Protein AF-A0A7S1G8X9-F1 (afdb_monomer_lite)

Radius of gyration: 21.25 Å; chains: 1; bounding box: 49×24×69 Å

Organism: NCBI:txid1486930

Secondary structure (DSSP, 8-state):
--HHHHHHHHHIIIIIHHHHHHHHHHHS---HHHHHHHHHHHHHHHT-EEEETTEEEEHHHHHHHHHHHHHHHHHHHHHHHHHHHHHHTTSTTHHHHHHHHHHHHHHHHHHHHHHHHHHHHHHHHHHHHHHHHHHHHHHHHHHH-

pLDDT: mean 83.17, std 7.53, range [49.03, 93.12]

Structure (mmCIF, N/CA/C/O backbone):
data_AF-A0A7S1G8X9-F1
#
_entry.id   AF-A0A7S1G8X9-F1
#
loop_
_atom_site.group_PDB
_atom_site.id
_atom_site.type_symbol
_atom_site.label_atom_id
_atom_site.label_alt_id
_atom_site.label_comp_id
_atom_site.label_asym_id
_atom_site.label_entity_id
_atom_site.label_seq_id
_atom_site.pdbx_PDB_ins_code
_atom_site.Cartn_x
_atom_site.Cartn_y
_atom_site.Cartn_z
_atom_site.occupancy
_atom_site.B_iso_or_equiv
_atom_site.auth_seq_id
_atom_site.auth_comp_id
_atom_site.auth_asym_id
_atom_site.auth_atom_id
_atom_site.pdbx_PDB_model_num
ATOM 1 N N . ARG A 1 1 ? 16.089 -13.539 -17.011 1.00 49.03 1 ARG A N 1
ATOM 2 C CA . ARG A 1 1 ? 14.971 -12.771 -16.402 1.00 49.03 1 ARG A CA 1
ATOM 3 C C . ARG A 1 1 ? 15.590 -11.892 -15.316 1.00 49.03 1 ARG A C 1
ATOM 5 O O . ARG A 1 1 ? 16.195 -12.448 -14.417 1.00 49.03 1 ARG A O 1
ATOM 12 N N . GLY A 1 2 ? 15.608 -10.565 -15.480 1.00 53.16 2 GLY A N 1
ATOM 13 C CA . GLY A 1 2 ? 16.407 -9.665 -14.628 1.00 53.16 2 GLY A CA 1
ATOM 14 C C . GLY A 1 2 ? 15.878 -9.545 -13.194 1.00 53.16 2 GLY A C 1
ATOM 15 O O . GLY A 1 2 ? 14.666 -9.604 -12.993 1.00 53.16 2 GLY A O 1
ATOM 16 N N . ALA A 1 3 ? 16.782 -9.339 -12.229 1.00 60.88 3 ALA A N 1
ATOM 17 C CA . ALA A 1 3 ? 16.504 -9.247 -10.787 1.00 60.88 3 ALA A CA 1
ATOM 18 C C . ALA A 1 3 ? 15.345 -8.292 -10.434 1.00 60.88 3 ALA A C 1
ATOM 20 O O . ALA A 1 3 ? 14.507 -8.606 -9.592 1.00 60.88 3 ALA A O 1
ATOM 21 N N . MET A 1 4 ? 15.218 -7.183 -11.169 1.00 55.78 4 MET A N 1
ATOM 22 C CA . MET A 1 4 ? 14.131 -6.205 -11.030 1.00 55.78 4 MET A CA 1
ATOM 23 C C . MET A 1 4 ? 12.729 -6.805 -11.261 1.00 55.78 4 MET A C 1
ATOM 25 O O . MET A 1 4 ? 11.756 -6.395 -10.636 1.00 55.78 4 MET A O 1
ATOM 29 N N . GLY A 1 5 ? 12.606 -7.783 -12.168 1.00 62.53 5 GLY A N 1
ATOM 30 C CA . GLY A 1 5 ? 11.336 -8.460 -12.446 1.00 62.53 5 GLY A CA 1
ATOM 31 C C . GLY A 1 5 ? 10.915 -9.411 -11.327 1.00 62.53 5 GLY A C 1
ATOM 32 O O . GLY A 1 5 ? 9.728 -9.517 -11.044 1.00 62.53 5 GLY A O 1
ATOM 33 N N . SER A 1 6 ? 11.885 -10.048 -10.667 1.00 74.25 6 SER A N 1
ATOM 34 C CA . SER A 1 6 ? 11.636 -10.908 -9.505 1.00 74.25 6 SER A CA 1
ATOM 35 C C . SER A 1 6 ? 11.241 -10.089 -8.278 1.00 74.25 6 SER A C 1
ATOM 37 O O . SER A 1 6 ? 10.338 -10.479 -7.547 1.00 74.25 6 SER A O 1
ATOM 39 N N . PHE A 1 7 ? 11.885 -8.936 -8.075 1.00 77.69 7 PHE A N 1
ATOM 40 C CA . P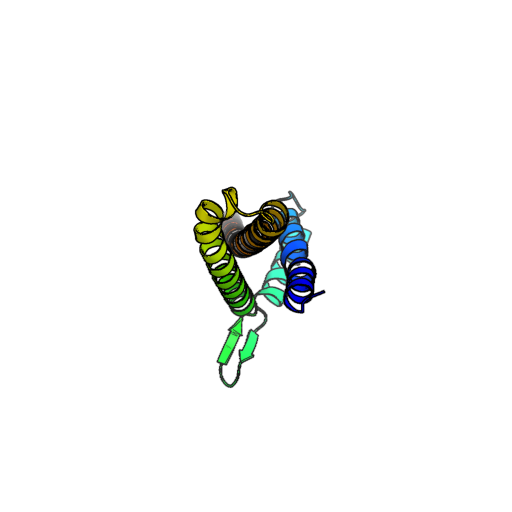HE A 1 7 ? 11.574 -8.045 -6.960 1.00 77.69 7 PHE A CA 1
ATOM 41 C C . PHE A 1 7 ? 10.168 -7.445 -7.070 1.00 77.69 7 PHE A C 1
ATOM 43 O O . PHE A 1 7 ? 9.436 -7.433 -6.089 1.00 77.69 7 PHE A O 1
ATOM 50 N N . LEU A 1 8 ? 9.758 -6.989 -8.259 1.00 77.00 8 LEU A N 1
ATOM 51 C CA . LEU A 1 8 ? 8.413 -6.436 -8.441 1.00 77.00 8 LEU A CA 1
ATOM 52 C C . LEU A 1 8 ? 7.322 -7.497 -8.248 1.00 77.00 8 LEU A C 1
ATOM 54 O O . LEU A 1 8 ? 6.294 -7.197 -7.653 1.00 77.00 8 LEU A O 1
ATOM 58 N N . ALA A 1 9 ? 7.540 -8.722 -8.735 1.00 77.38 9 ALA A N 1
ATOM 59 C CA . ALA A 1 9 ? 6.598 -9.819 -8.519 1.00 77.38 9 ALA A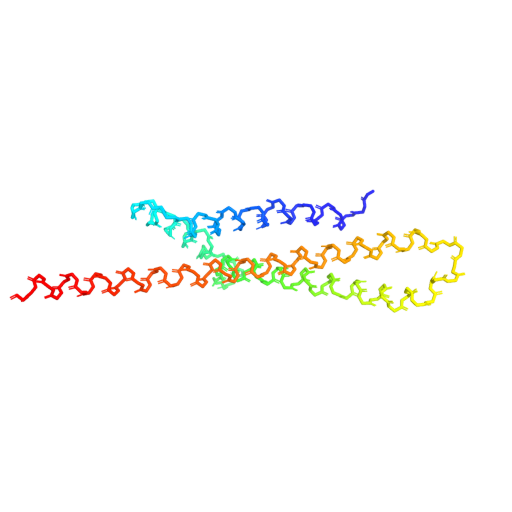 CA 1
ATOM 60 C C . ALA A 1 9 ? 6.420 -10.095 -7.019 1.00 77.38 9 ALA A C 1
ATOM 62 O O . ALA A 1 9 ? 5.294 -10.095 -6.529 1.00 77.38 9 ALA A O 1
ATOM 63 N N . LEU A 1 10 ? 7.532 -10.189 -6.282 1.00 82.81 10 LEU A N 1
ATOM 64 C CA . LEU A 1 10 ? 7.508 -10.321 -4.828 1.00 82.81 10 LEU A CA 1
ATOM 65 C C . LEU A 1 10 ? 6.808 -9.128 -4.161 1.00 82.81 10 LEU A C 1
ATOM 67 O O . LEU A 1 10 ? 6.010 -9.314 -3.254 1.00 82.81 10 LEU A O 1
ATOM 71 N N . TYR A 1 11 ? 7.061 -7.902 -4.622 1.00 81.81 11 TYR A N 1
ATOM 72 C CA . TYR A 1 11 ? 6.412 -6.705 -4.087 1.00 81.81 11 TYR A CA 1
ATOM 73 C C . TYR A 1 11 ? 4.888 -6.744 -4.285 1.00 81.81 11 TYR A C 1
ATOM 75 O O . TYR A 1 11 ? 4.135 -6.436 -3.364 1.00 81.81 11 TYR A O 1
ATOM 83 N N . VAL A 1 12 ? 4.414 -7.171 -5.457 1.00 79.50 12 VAL A N 1
ATOM 84 C CA . VAL A 1 12 ? 2.978 -7.336 -5.727 1.00 79.50 12 VAL A CA 1
ATOM 85 C C . VAL A 1 12 ? 2.373 -8.408 -4.824 1.00 79.50 12 VAL A C 1
ATOM 87 O O . VAL A 1 12 ? 1.343 -8.176 -4.195 1.00 79.50 12 VAL A O 1
ATOM 90 N N . GLU A 1 13 ? 3.018 -9.566 -4.727 1.00 81.31 13 GLU A N 1
ATOM 91 C CA . GLU A 1 13 ? 2.532 -10.678 -3.909 1.00 81.31 13 GLU A CA 1
ATOM 92 C C . GLU A 1 13 ? 2.487 -10.333 -2.418 1.00 81.31 13 GLU A C 1
ATOM 94 O O . GLU A 1 13 ? 1.517 -10.662 -1.738 1.00 81.31 13 GLU A O 1
ATOM 99 N N . VAL A 1 14 ? 3.498 -9.617 -1.923 1.00 84.31 14 VAL A N 1
ATOM 100 C CA . VAL A 1 14 ? 3.648 -9.307 -0.498 1.00 84.31 14 VAL A CA 1
ATOM 101 C C . VAL A 1 14 ? 2.860 -8.064 -0.077 1.00 84.31 14 VAL A C 1
ATOM 103 O O . VAL A 1 14 ? 2.385 -8.016 1.055 1.00 84.31 14 VAL A O 1
ATOM 106 N N . PHE A 1 15 ? 2.699 -7.060 -0.945 1.00 83.12 15 PHE A N 1
ATOM 107 C CA . PHE A 1 15 ? 2.120 -5.769 -0.549 1.00 83.12 15 PHE A CA 1
ATOM 108 C C . PHE A 1 15 ? 0.795 -5.441 -1.239 1.00 83.12 15 PHE A C 1
ATOM 110 O O . PHE A 1 15 ? -0.109 -4.920 -0.591 1.00 83.12 15 PHE A O 1
ATOM 117 N N . VAL A 1 16 ? 0.625 -5.760 -2.526 1.00 84.38 16 VAL A N 1
ATOM 118 C CA . VAL A 1 16 ? -0.597 -5.381 -3.261 1.00 84.38 16 VAL A CA 1
ATOM 119 C C . VAL A 1 16 ? -1.781 -6.233 -2.829 1.00 84.38 16 VAL A C 1
ATOM 121 O O . VAL A 1 16 ? -2.809 -5.696 -2.419 1.00 84.38 16 VAL A O 1
ATOM 124 N N . TRP A 1 17 ? -1.649 -7.559 -2.903 1.00 86.06 17 TRP A N 1
ATOM 125 C CA . TRP A 1 17 ? -2.763 -8.459 -2.600 1.00 86.06 17 TRP A CA 1
ATOM 126 C C . TRP A 1 17 ? -3.257 -8.332 -1.158 1.00 86.06 17 TRP A C 1
ATOM 128 O O . TRP A 1 17 ? -4.465 -8.154 -0.973 1.00 86.06 17 TRP A O 1
ATOM 138 N N . PRO A 1 18 ? -2.380 -8.323 -0.135 1.00 85.94 18 PRO A N 1
ATOM 139 C CA . PRO A 1 18 ? -2.826 -8.094 1.234 1.00 85.94 18 PRO A CA 1
ATOM 140 C C . PRO A 1 18 ? -3.511 -6.739 1.413 1.00 85.94 18 PRO A C 1
ATOM 142 O O . PRO A 1 18 ? -4.528 -6.671 2.098 1.00 85.94 18 PRO A O 1
ATOM 145 N N . ALA A 1 19 ? -3.023 -5.675 0.764 1.00 86.25 19 ALA A N 1
ATOM 146 C CA . ALA A 1 19 ? -3.658 -4.362 0.837 1.00 86.25 19 ALA A CA 1
ATOM 147 C C . ALA A 1 19 ? -5.066 -4.357 0.217 1.00 86.25 19 ALA A C 1
ATOM 149 O O . ALA A 1 19 ? -5.995 -3.825 0.821 1.00 86.25 19 ALA A O 1
ATOM 150 N N . ILE A 1 20 ? -5.260 -4.996 -0.942 1.00 88.12 20 ILE A N 1
ATOM 151 C CA . ILE A 1 20 ? -6.585 -5.124 -1.572 1.00 88.12 20 ILE A CA 1
ATOM 152 C C . ILE A 1 20 ? -7.544 -5.898 -0.663 1.00 88.12 20 ILE A C 1
ATOM 154 O O . ILE A 1 20 ? -8.678 -5.464 -0.452 1.00 88.12 20 ILE A O 1
ATOM 158 N N . ILE A 1 21 ? -7.093 -7.021 -0.098 1.00 88.69 21 ILE A N 1
ATOM 159 C CA . ILE A 1 21 ? -7.908 -7.843 0.804 1.00 88.69 21 ILE A CA 1
ATOM 160 C C . ILE A 1 21 ? -8.296 -7.032 2.043 1.00 88.69 21 ILE A C 1
ATOM 162 O O . ILE A 1 21 ? -9.475 -6.960 2.382 1.00 88.69 21 ILE A O 1
ATOM 166 N N . LEU A 1 22 ? -7.332 -6.368 2.685 1.00 86.94 22 LEU A N 1
ATOM 167 C CA . LEU A 1 22 ? -7.572 -5.537 3.866 1.00 86.94 22 LEU A CA 1
ATOM 168 C C . LEU A 1 22 ? -8.546 -4.395 3.576 1.00 86.94 22 LEU A C 1
ATOM 170 O O . LEU A 1 22 ? -9.489 -4.192 4.337 1.00 86.94 22 LEU A O 1
ATOM 174 N N . LEU A 1 23 ? -8.359 -3.674 2.469 1.00 87.50 23 LEU A N 1
ATOM 175 C CA . LEU A 1 23 ? -9.255 -2.593 2.070 1.00 87.50 23 LEU A CA 1
ATOM 176 C C . LEU A 1 23 ? -10.676 -3.110 1.811 1.00 87.50 23 LEU A C 1
ATOM 178 O O . LEU A 1 23 ? -11.651 -2.495 2.242 1.00 87.50 23 LEU A O 1
ATOM 182 N N . THR A 1 24 ? -10.802 -4.265 1.158 1.00 87.69 24 THR A N 1
ATOM 183 C CA . THR A 1 24 ? -12.100 -4.904 0.912 1.00 87.69 24 THR A CA 1
ATOM 184 C C . THR A 1 24 ? -12.775 -5.274 2.232 1.00 87.69 24 THR A C 1
ATOM 186 O O . THR A 1 24 ? -13.923 -4.914 2.468 1.00 87.69 24 THR A O 1
ATOM 189 N N . LEU A 1 25 ? -12.052 -5.919 3.148 1.00 88.12 25 LEU A N 1
ATOM 190 C CA . LEU A 1 25 ? -12.585 -6.289 4.460 1.00 88.12 25 LEU A CA 1
ATOM 191 C C . LEU A 1 25 ? -12.989 -5.068 5.299 1.00 88.12 25 LEU A C 1
ATOM 193 O O . LEU A 1 25 ? -13.984 -5.123 6.016 1.00 88.12 25 LEU A O 1
ATOM 197 N N . LEU A 1 26 ? -12.254 -3.959 5.195 1.00 84.44 26 LEU A N 1
ATOM 198 C CA . LEU A 1 26 ? -12.597 -2.711 5.877 1.00 84.44 26 LEU A CA 1
ATOM 199 C C . LEU A 1 26 ? -13.854 -2.048 5.300 1.00 84.44 26 LEU A C 1
ATOM 201 O O . LEU A 1 26 ? -14.623 -1.445 6.043 1.00 84.44 26 LEU A O 1
ATOM 205 N N . THR A 1 27 ? -14.066 -2.140 3.991 1.00 83.56 27 THR A N 1
ATOM 206 C CA . THR A 1 27 ? -15.183 -1.474 3.302 1.00 83.56 27 THR A CA 1
ATOM 207 C C . THR A 1 27 ? -16.472 -2.291 3.317 1.00 83.56 27 THR A C 1
ATOM 209 O O . THR A 1 27 ? -17.563 -1.720 3.328 1.00 83.56 27 THR A O 1
ATOM 212 N N . VAL A 1 28 ? -16.378 -3.620 3.366 1.00 88.69 28 VAL A N 1
ATOM 213 C CA . VAL A 1 28 ? -17.543 -4.504 3.463 1.00 88.69 28 VAL A CA 1
ATOM 214 C C . VAL A 1 28 ? -18.234 -4.347 4.826 1.00 88.69 28 VAL A C 1
ATOM 216 O O . VAL A 1 28 ? -17.608 -4.126 5.867 1.00 88.69 28 VAL A O 1
ATOM 219 N N . GLY A 1 29 ? -19.565 -4.471 4.831 1.00 80.06 29 GLY A N 1
ATOM 220 C CA . GLY A 1 29 ? -20.422 -4.406 6.019 1.00 80.06 29 GLY A CA 1
ATOM 221 C C . GLY A 1 29 ? -20.250 -5.594 6.974 1.00 80.06 29 GLY A C 1
ATOM 222 O O . GLY A 1 29 ? -21.182 -6.363 7.178 1.00 80.06 29 GLY A O 1
ATOM 223 N N . LEU A 1 30 ? -19.062 -5.756 7.559 1.00 84.06 30 LEU A N 1
ATOM 224 C CA . LEU A 1 30 ? -18.771 -6.820 8.518 1.00 84.06 30 LEU A CA 1
ATOM 225 C C . LEU A 1 30 ? -19.500 -6.607 9.863 1.00 84.06 30 LEU A C 1
ATOM 227 O O . LEU A 1 30 ? -19.671 -5.462 10.300 1.00 84.06 30 LEU A O 1
ATOM 231 N N . PRO A 1 31 ? -19.860 -7.693 10.577 1.00 86.19 31 PRO A N 1
ATOM 232 C CA . PRO A 1 31 ? -20.356 -7.616 11.950 1.00 86.19 31 PRO A CA 1
ATOM 233 C C . PRO A 1 31 ? -19.380 -6.878 12.881 1.00 86.19 31 PRO A C 1
ATOM 235 O O . PRO A 1 31 ? -18.161 -6.972 12.716 1.00 86.19 31 PRO A O 1
ATOM 238 N N . ARG A 1 32 ? -19.891 -6.197 13.920 1.00 80.94 32 ARG A N 1
ATOM 239 C CA . ARG A 1 32 ? -19.069 -5.373 14.838 1.00 80.94 32 ARG A CA 1
ATOM 240 C C . ARG A 1 32 ? -17.889 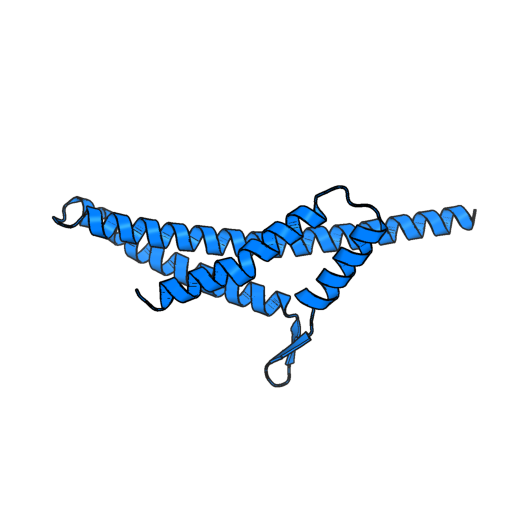-6.129 15.464 1.00 80.94 32 ARG A C 1
ATOM 242 O O . ARG A 1 32 ? -16.841 -5.531 15.687 1.00 80.94 32 ARG A O 1
ATOM 249 N N . PHE A 1 33 ? -18.049 -7.418 15.772 1.00 83.50 33 PHE A N 1
ATOM 250 C CA . PHE A 1 33 ? -16.963 -8.225 16.341 1.00 83.50 33 PHE A CA 1
ATOM 251 C C . PHE A 1 33 ? -15.839 -8.461 15.319 1.00 83.50 33 PHE A C 1
ATOM 253 O O . PHE A 1 33 ? -14.668 -8.323 15.657 1.00 83.50 33 PHE A O 1
ATOM 260 N N . ALA A 1 34 ? -16.194 -8.742 14.060 1.00 85.88 34 ALA A N 1
ATOM 261 C CA . ALA A 1 34 ? -15.243 -8.979 12.982 1.00 85.88 34 ALA A CA 1
ATOM 262 C C . ALA A 1 34 ? -14.493 -7.693 12.617 1.00 85.88 34 ALA A C 1
ATOM 264 O O . ALA A 1 34 ? -13.279 -7.731 12.448 1.00 85.88 34 ALA A O 1
ATOM 265 N N . LYS A 1 35 ? -15.180 -6.539 12.595 1.00 83.12 35 LYS A N 1
ATOM 266 C CA . LYS A 1 35 ? -14.531 -5.228 12.414 1.00 83.12 35 LYS A CA 1
ATOM 267 C C . LYS A 1 35 ? -13.525 -4.921 13.521 1.00 83.12 35 LYS A C 1
ATOM 269 O O . LYS A 1 35 ? -12.417 -4.490 13.223 1.00 83.12 35 LYS A O 1
ATOM 274 N N . ARG A 1 36 ? -13.872 -5.192 14.784 1.00 82.62 36 ARG A N 1
ATOM 275 C CA . ARG A 1 36 ? -12.950 -5.017 15.919 1.00 82.62 36 ARG A CA 1
ATOM 276 C C . ARG A 1 36 ? -11.742 -5.947 15.835 1.00 82.62 36 ARG A C 1
ATOM 278 O O . ARG A 1 36 ? -10.622 -5.490 16.036 1.00 82.62 36 ARG A O 1
ATOM 285 N N . ALA A 1 37 ? -11.952 -7.221 15.504 1.00 86.94 37 ALA A N 1
ATOM 286 C CA . ALA A 1 37 ? -10.860 -8.174 15.313 1.00 86.94 37 ALA A CA 1
ATOM 287 C C . ALA A 1 37 ? -9.939 -7.751 14.157 1.00 86.94 37 ALA A C 1
ATOM 289 O O . ALA A 1 37 ? -8.722 -7.741 14.313 1.00 86.94 37 ALA A O 1
ATOM 290 N N . LEU A 1 38 ? -10.515 -7.330 13.029 1.00 86.19 38 LEU A N 1
ATOM 291 C CA . LEU A 1 38 ? -9.773 -6.822 11.878 1.00 86.19 38 LEU A CA 1
ATOM 292 C C . LEU A 1 38 ? -8.968 -5.569 12.235 1.00 86.19 38 LEU A C 1
ATOM 294 O O . LEU A 1 38 ? -7.781 -5.506 11.930 1.00 86.19 38 LEU A O 1
ATOM 298 N N . GLY A 1 39 ? -9.585 -4.605 12.921 1.00 84.94 39 GLY A N 1
ATOM 299 C CA . GLY A 1 39 ? -8.905 -3.402 13.391 1.00 84.94 39 GLY A CA 1
ATOM 300 C C . GLY A 1 39 ? -7.742 -3.727 14.328 1.00 84.94 39 GLY A C 1
ATOM 301 O O . GLY A 1 39 ? -6.651 -3.197 14.154 1.00 84.94 39 GLY A O 1
ATOM 302 N N . TRP A 1 40 ? -7.929 -4.677 15.247 1.00 85.56 40 TRP A N 1
ATOM 303 C CA . TRP A 1 40 ? -6.858 -5.148 16.125 1.00 85.56 40 TRP A CA 1
ATOM 304 C C . TRP A 1 40 ? -5.702 -5.793 15.349 1.00 85.56 40 TRP A C 1
ATOM 306 O O . TRP A 1 40 ? -4.541 -5.505 15.634 1.00 85.56 40 TRP A O 1
ATOM 316 N N . VAL A 1 41 ? -5.994 -6.629 14.345 1.00 86.00 41 VAL A N 1
ATOM 317 C CA . VAL A 1 41 ? -4.961 -7.222 13.477 1.00 86.00 41 VAL A CA 1
ATOM 318 C C . VAL A 1 41 ? -4.212 -6.132 12.715 1.00 86.00 41 VAL A C 1
ATOM 320 O O . VAL A 1 41 ? -2.985 -6.149 12.682 1.00 86.00 41 VAL A O 1
ATOM 323 N N . ILE A 1 42 ? -4.926 -5.163 12.140 1.00 84.88 42 ILE A N 1
ATOM 324 C CA . ILE A 1 42 ? -4.328 -4.031 11.423 1.00 84.88 42 ILE A CA 1
ATOM 325 C C . ILE A 1 42 ? -3.401 -3.243 12.349 1.00 84.88 42 ILE A C 1
ATOM 327 O O . ILE A 1 42 ? -2.252 -2.992 11.985 1.00 84.88 42 ILE A O 1
ATOM 331 N N . ASP A 1 43 ? -3.854 -2.920 13.558 1.00 83.94 43 ASP A N 1
ATOM 332 C CA . ASP A 1 43 ? -3.061 -2.185 14.539 1.00 83.94 43 ASP A CA 1
ATOM 333 C C . ASP A 1 43 ? -1.809 -2.974 14.953 1.00 83.94 43 ASP A C 1
ATOM 335 O O . ASP A 1 43 ? -0.719 -2.417 15.060 1.00 83.94 43 ASP A O 1
ATOM 339 N N . LYS A 1 44 ? -1.920 -4.296 15.130 1.00 85.88 44 LYS A N 1
ATOM 340 C CA . LYS A 1 44 ? -0.781 -5.145 15.508 1.00 85.88 44 LYS A CA 1
ATOM 341 C C . LYS A 1 44 ? 0.199 -5.412 14.378 1.00 85.88 44 LYS A C 1
ATOM 343 O O . LYS A 1 44 ? 1.382 -5.553 14.663 1.00 85.88 44 LYS A O 1
ATOM 348 N N . VAL A 1 45 ? -0.268 -5.504 13.137 1.00 83.62 45 VAL A N 1
ATOM 349 C CA . VAL A 1 45 ? 0.573 -5.826 11.979 1.00 83.62 45 VAL A CA 1
ATOM 350 C C . VAL A 1 45 ? 1.148 -4.555 1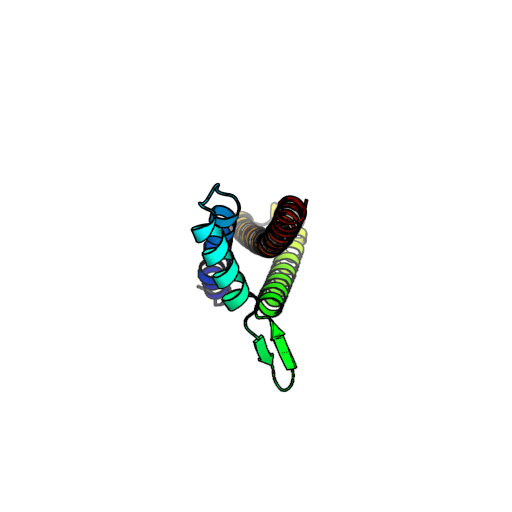1.369 1.00 83.62 45 VAL A C 1
ATOM 352 O O . VAL A 1 45 ? 2.365 -4.408 11.306 1.00 83.62 45 VAL A O 1
ATOM 355 N N . LEU A 1 46 ? 0.304 -3.604 10.954 1.00 80.25 46 LEU A N 1
ATOM 356 C CA . LEU A 1 46 ? 0.773 -2.382 10.295 1.00 80.25 46 LEU A CA 1
ATOM 357 C C . LEU A 1 46 ? 1.496 -1.452 11.266 1.00 80.25 46 LEU A C 1
ATOM 359 O O . LEU A 1 46 ? 2.452 -0.797 10.867 1.00 80.25 46 LEU A O 1
ATOM 363 N N . PHE A 1 47 ? 1.111 -1.410 12.540 1.00 83.00 47 PHE A N 1
ATOM 364 C CA . PHE A 1 47 ? 1.796 -0.573 13.529 1.00 83.00 47 PHE A CA 1
ATOM 365 C C . PHE A 1 47 ? 2.729 -1.365 14.444 1.00 83.00 47 PHE A C 1
ATOM 367 O O . PHE A 1 47 ? 3.137 -0.860 15.492 1.00 83.00 47 PHE A O 1
ATOM 374 N N . LEU A 1 48 ? 3.136 -2.571 14.023 1.00 87.25 48 LEU A N 1
ATOM 375 C CA . LEU A 1 48 ? 4.192 -3.316 14.699 1.00 87.25 48 LEU A CA 1
ATOM 376 C C . LEU A 1 48 ? 5.466 -2.454 14.749 1.00 87.25 48 LEU A C 1
ATOM 378 O O . LEU A 1 48 ? 5.951 -2.037 13.692 1.00 87.25 48 LEU A O 1
ATOM 382 N N . PRO A 1 49 ? 6.023 -2.163 15.936 1.00 86.38 49 PRO A N 1
ATOM 383 C CA . PRO A 1 49 ? 7.254 -1.400 16.035 1.00 86.38 49 PRO A CA 1
ATOM 384 C C . PRO A 1 49 ? 8.429 -2.265 15.575 1.00 86.38 49 PRO A C 1
ATOM 386 O O . PRO A 1 49 ? 8.793 -3.245 16.225 1.00 86.38 49 PRO A O 1
ATOM 389 N N . VAL A 1 50 ? 9.044 -1.881 14.461 1.00 88.19 50 VAL A N 1
ATOM 390 C CA . VAL A 1 50 ? 10.269 -2.493 13.947 1.00 88.19 50 VAL A CA 1
ATOM 391 C C . VAL A 1 50 ? 11.460 -1.678 14.441 1.00 88.19 50 VAL A C 1
ATOM 393 O O . VAL A 1 50 ? 11.444 -0.446 14.401 1.00 88.19 50 VAL A O 1
ATOM 396 N N . HIS A 1 51 ? 12.492 -2.364 14.929 1.00 88.19 51 HIS A N 1
ATOM 397 C CA . HIS A 1 51 ? 13.723 -1.716 15.372 1.00 88.19 51 HIS A CA 1
ATOM 398 C C . HIS A 1 51 ? 14.628 -1.474 14.165 1.00 88.19 51 HIS A C 1
ATOM 400 O O . HIS A 1 51 ? 15.049 -2.419 13.500 1.00 88.19 51 HIS A O 1
ATOM 406 N N . VAL A 1 52 ? 14.927 -0.207 13.893 1.00 84.44 52 VAL A N 1
ATOM 407 C CA . VAL A 1 52 ? 15.891 0.214 12.872 1.00 84.44 52 VAL A CA 1
ATOM 408 C C . VAL A 1 52 ? 17.026 0.926 13.601 1.00 84.44 52 VAL A C 1
ATOM 410 O O . VAL A 1 52 ? 16.945 2.116 13.911 1.00 84.44 52 VAL A O 1
ATOM 413 N N . GLY A 1 53 ? 18.055 0.158 13.967 1.00 87.31 53 GLY A N 1
ATOM 414 C CA . GLY A 1 53 ? 19.090 0.611 14.897 1.00 87.31 53 GLY A CA 1
ATOM 415 C C . GLY A 1 53 ? 18.488 0.923 16.270 1.00 87.31 53 GLY A C 1
ATOM 416 O O . GLY A 1 53 ? 17.877 0.056 16.890 1.00 87.31 53 GLY A O 1
ATOM 417 N N . SER A 1 54 ? 18.625 2.171 16.719 1.00 90.56 54 SER A N 1
ATOM 418 C CA . SER A 1 54 ? 18.099 2.639 18.011 1.00 90.56 54 SER A CA 1
ATOM 419 C C . SER A 1 54 ? 16.656 3.158 17.954 1.00 90.56 54 SER A C 1
ATOM 421 O O . SER A 1 54 ? 16.079 3.474 18.994 1.00 90.56 54 SER A O 1
ATOM 423 N N . PHE A 1 55 ? 16.057 3.270 16.764 1.00 86.81 55 PHE A N 1
ATOM 424 C CA . PHE A 1 55 ? 14.722 3.843 16.587 1.00 86.81 55 PHE A CA 1
ATOM 425 C C . PHE A 1 55 ? 13.654 2.756 16.441 1.00 86.81 55 PHE A C 1
ATOM 427 O O . PHE A 1 55 ? 13.859 1.749 15.763 1.00 86.81 55 PHE A O 1
ATOM 434 N N . LYS A 1 56 ? 12.481 2.986 17.044 1.00 89.31 56 LYS A N 1
ATOM 435 C CA . LYS A 1 56 ? 11.278 2.171 16.833 1.00 89.31 56 LYS A CA 1
ATOM 436 C C . LYS A 1 56 ? 10.410 2.844 15.780 1.00 89.31 56 LYS A C 1
ATOM 438 O O . LYS A 1 56 ? 9.848 3.906 16.036 1.00 89.31 56 LYS A O 1
ATOM 443 N N . VAL A 1 57 ? 10.298 2.224 14.611 1.00 87.62 57 VAL A N 1
ATOM 444 C CA . VAL A 1 57 ? 9.499 2.740 13.496 1.00 87.62 57 VAL A CA 1
ATOM 445 C C . VAL A 1 57 ? 8.346 1.770 13.231 1.00 87.62 57 VAL A C 1
ATOM 447 O O . VAL A 1 57 ? 8.595 0.577 13.055 1.00 87.62 57 VAL A O 1
ATOM 450 N N . PRO A 1 58 ? 7.085 2.235 13.208 1.00 87.62 58 PRO A N 1
ATOM 451 C CA . PRO A 1 58 ? 5.960 1.399 12.805 1.00 87.62 58 PRO A CA 1
ATOM 452 C C . PRO A 1 58 ? 6.185 0.802 11.412 1.00 87.62 58 PRO A C 1
ATOM 454 O O . PRO A 1 58 ? 6.559 1.531 10.488 1.00 87.62 58 PRO A O 1
ATOM 457 N N . LEU A 1 59 ? 5.910 -0.496 11.246 1.00 86.50 59 LEU A N 1
ATOM 458 C CA . LEU A 1 59 ? 6.059 -1.212 9.974 1.00 86.50 59 LEU A CA 1
ATOM 459 C C . LEU A 1 59 ? 5.389 -0.467 8.807 1.00 86.50 59 LEU A C 1
ATOM 461 O O . LEU A 1 59 ? 5.942 -0.395 7.715 1.00 86.50 59 LEU A O 1
ATOM 465 N N . PHE A 1 60 ? 4.250 0.168 9.059 1.00 85.81 60 PHE A N 1
ATOM 466 C CA . PHE A 1 60 ? 3.516 1.017 8.130 1.00 85.81 60 PHE A CA 1
ATOM 467 C C . PHE A 1 60 ? 4.387 2.085 7.461 1.00 85.81 60 PHE A C 1
ATOM 469 O O . PHE A 1 60 ? 4.335 2.250 6.243 1.00 85.81 60 PHE A O 1
ATOM 476 N N . TRP A 1 61 ? 5.209 2.801 8.233 1.00 86.38 61 TRP A N 1
ATOM 477 C CA . TRP A 1 61 ? 6.078 3.840 7.681 1.00 86.38 61 TRP A CA 1
ATOM 478 C C . TRP A 1 61 ? 7.188 3.247 6.820 1.00 86.38 61 TRP A C 1
ATOM 480 O O . TRP A 1 61 ? 7.542 3.840 5.805 1.00 86.38 61 TRP A O 1
ATOM 490 N N . LEU A 1 62 ? 7.678 2.056 7.167 1.00 87.75 62 LEU A N 1
ATOM 491 C CA . LEU A 1 62 ? 8.651 1.335 6.348 1.00 87.75 62 LEU A CA 1
ATOM 492 C C . LEU A 1 62 ? 8.030 0.867 5.028 1.00 87.75 62 LEU A C 1
ATOM 494 O O . LEU A 1 62 ? 8.632 1.057 3.975 1.00 87.75 62 LEU A O 1
ATOM 498 N N . VAL A 1 63 ? 6.811 0.320 5.062 1.00 85.62 63 VAL A N 1
ATOM 499 C CA . VAL A 1 63 ? 6.078 -0.099 3.856 1.00 85.62 63 VAL A CA 1
ATOM 500 C C . VAL A 1 63 ? 5.768 1.100 2.962 1.00 85.62 63 VAL A C 1
ATOM 502 O O . VAL A 1 63 ? 5.972 1.022 1.750 1.00 85.62 63 VAL A O 1
ATOM 505 N N . ASN A 1 64 ? 5.346 2.231 3.531 1.00 86.12 64 ASN A N 1
ATOM 506 C CA . ASN A 1 64 ? 5.124 3.459 2.767 1.00 86.12 64 ASN A CA 1
ATOM 507 C C . ASN A 1 64 ? 6.409 4.017 2.170 1.00 86.12 64 ASN A C 1
ATOM 509 O O . ASN A 1 64 ? 6.407 4.400 1.004 1.00 86.12 64 ASN A O 1
ATOM 513 N N . LEU A 1 65 ? 7.501 4.049 2.937 1.00 88.25 65 LEU A N 1
ATOM 514 C CA . LEU A 1 65 ? 8.793 4.510 2.440 1.00 88.25 65 LEU A CA 1
ATOM 515 C C . LEU A 1 65 ? 9.274 3.621 1.291 1.00 88.25 65 LEU A C 1
ATOM 517 O O . LEU A 1 65 ? 9.648 4.132 0.240 1.00 88.25 65 LEU A O 1
ATOM 521 N N . LEU A 1 66 ? 9.204 2.298 1.456 1.00 87.12 66 LEU A N 1
ATOM 522 C CA . LEU A 1 66 ? 9.559 1.348 0.407 1.00 87.12 66 LEU A CA 1
ATOM 523 C C . LEU A 1 66 ? 8.692 1.556 -0.839 1.00 87.12 66 LEU A C 1
ATOM 525 O O . LEU A 1 66 ? 9.215 1.625 -1.947 1.00 87.12 66 LEU A O 1
ATOM 529 N N . SER A 1 67 ? 7.382 1.721 -0.661 1.00 85.06 67 SER A N 1
ATOM 530 C CA . SER A 1 67 ? 6.444 1.978 -1.758 1.00 85.06 67 SER A CA 1
ATOM 531 C C . SER A 1 67 ? 6.745 3.296 -2.474 1.00 85.06 67 SER A C 1
ATOM 533 O O . SER A 1 67 ? 6.734 3.339 -3.702 1.00 85.06 67 SER A O 1
ATOM 535 N N . ALA A 1 68 ? 7.098 4.350 -1.733 1.00 87.38 68 ALA A N 1
ATOM 536 C CA . ALA A 1 68 ? 7.511 5.635 -2.290 1.00 87.38 68 ALA A CA 1
ATOM 537 C C . ALA A 1 68 ? 8.828 5.527 -3.077 1.00 87.38 68 ALA A C 1
ATOM 539 O O . ALA A 1 68 ? 8.938 6.090 -4.164 1.00 87.38 68 ALA A O 1
ATOM 540 N N . VAL A 1 69 ? 9.806 4.761 -2.581 1.00 88.94 69 VAL A N 1
ATOM 541 C CA . VAL A 1 69 ? 11.065 4.493 -3.294 1.00 88.94 69 VAL A CA 1
ATOM 542 C C . VAL A 1 69 ? 10.802 3.716 -4.583 1.00 88.94 69 VAL A C 1
ATOM 544 O O . VAL A 1 69 ? 11.292 4.103 -5.642 1.00 88.94 69 VAL A O 1
ATOM 547 N N . VAL A 1 70 ? 9.995 2.653 -4.530 1.00 87.12 70 VAL A N 1
ATOM 548 C CA . VAL A 1 70 ? 9.632 1.862 -5.718 1.00 87.12 70 VAL A CA 1
ATOM 549 C C . VAL A 1 70 ? 8.880 2.720 -6.734 1.00 87.12 70 VAL A C 1
ATOM 551 O O . VAL A 1 70 ? 9.157 2.631 -7.933 1.00 87.12 70 VAL A O 1
ATOM 554 N N . LEU A 1 71 ? 7.978 3.588 -6.272 1.00 88.19 71 LEU A N 1
ATOM 555 C CA . LEU A 1 71 ? 7.270 4.544 -7.115 1.00 88.19 71 LEU A CA 1
ATOM 556 C C . LEU A 1 71 ? 8.237 5.525 -7.784 1.00 88.19 71 LEU A C 1
ATOM 558 O O . LEU A 1 71 ? 8.169 5.709 -8.997 1.00 88.19 71 LEU A O 1
ATOM 562 N N . PHE A 1 72 ? 9.166 6.104 -7.024 1.00 89.38 72 PHE A N 1
ATOM 563 C CA . PHE A 1 72 ? 10.166 7.034 -7.543 1.00 89.38 72 PHE A CA 1
ATOM 564 C C . PHE A 1 72 ? 11.069 6.380 -8.599 1.00 89.38 72 PHE A C 1
ATOM 566 O O . PHE A 1 72 ? 11.266 6.928 -9.683 1.00 89.38 72 PHE A O 1
ATOM 573 N N . VAL A 1 73 ? 11.575 5.175 -8.329 1.00 88.44 73 VAL A N 1
ATOM 574 C CA . VAL A 1 73 ? 12.401 4.419 -9.284 1.00 88.44 73 VAL A CA 1
ATOM 575 C C . VAL A 1 73 ? 11.601 4.052 -10.537 1.00 88.44 73 VAL A C 1
ATOM 577 O O . VAL A 1 73 ? 12.094 4.188 -11.653 1.00 88.44 73 VAL A O 1
ATOM 580 N N . SER A 1 74 ? 10.341 3.642 -10.381 1.00 86.31 74 SER A N 1
ATOM 581 C CA . SER A 1 74 ? 9.479 3.316 -11.524 1.00 86.31 74 SER A CA 1
ATOM 582 C C . SER A 1 74 ? 9.145 4.555 -12.360 1.00 86.31 74 SER A C 1
ATOM 584 O O . SER A 1 74 ? 9.091 4.476 -13.585 1.00 86.31 74 SER A O 1
ATOM 586 N N . TYR A 1 75 ? 8.964 5.709 -11.714 1.00 88.12 75 TYR A N 1
ATOM 587 C CA . TYR A 1 75 ? 8.733 6.987 -12.382 1.00 88.12 75 TYR A CA 1
ATOM 588 C C . TYR A 1 75 ? 9.956 7.438 -13.185 1.00 88.12 75 TYR A C 1
ATOM 590 O O . TYR A 1 75 ? 9.818 7.812 -14.349 1.00 88.12 75 TYR A O 1
ATOM 598 N N . THR A 1 76 ? 11.158 7.357 -12.606 1.00 87.88 76 THR A N 1
ATOM 599 C CA . THR A 1 76 ? 12.393 7.714 -13.322 1.00 87.88 76 THR A CA 1
ATOM 600 C C . THR A 1 76 ? 12.657 6.769 -14.497 1.00 87.88 76 THR A C 1
ATOM 602 O O . THR A 1 76 ? 12.986 7.245 -15.584 1.00 87.88 76 THR A O 1
ATOM 605 N N . GLU A 1 77 ? 12.417 5.458 -14.339 1.00 85.31 77 GLU A N 1
ATOM 606 C CA . GLU A 1 77 ? 12.498 4.487 -15.441 1.00 85.31 77 GLU A CA 1
ATOM 607 C C . GLU A 1 77 ? 11.492 4.818 -16.560 1.00 85.31 77 GLU A C 1
ATOM 609 O O . GLU A 1 77 ? 11.844 4.787 -17.741 1.00 85.31 77 GLU A O 1
ATOM 614 N N . MET A 1 78 ? 10.249 5.161 -16.209 1.00 86.38 78 MET A N 1
ATOM 615 C CA . MET A 1 78 ? 9.218 5.531 -17.181 1.00 86.38 78 MET A CA 1
ATOM 616 C C . MET A 1 78 ? 9.578 6.819 -17.932 1.00 86.38 78 MET A C 1
ATOM 618 O O . MET A 1 78 ? 9.475 6.843 -19.158 1.00 86.38 78 MET A O 1
ATOM 622 N N . ASN A 1 79 ? 10.034 7.864 -17.233 1.00 86.44 79 ASN A N 1
ATOM 623 C CA . ASN A 1 79 ? 10.397 9.142 -17.852 1.00 86.44 79 ASN A CA 1
ATOM 624 C C . ASN A 1 79 ? 11.602 9.020 -18.785 1.00 86.44 79 ASN A C 1
ATOM 626 O O . ASN A 1 79 ? 11.561 9.541 -19.900 1.00 86.44 79 ASN A O 1
ATOM 630 N N . ALA A 1 80 ? 12.642 8.290 -18.372 1.00 83.31 80 ALA A N 1
ATOM 631 C CA . ALA A 1 80 ? 13.807 8.041 -19.219 1.00 83.31 80 ALA A CA 1
ATOM 632 C C . ALA A 1 80 ? 13.406 7.352 -20.534 1.00 83.31 80 ALA A C 1
ATOM 634 O O . ALA A 1 80 ? 13.892 7.704 -21.607 1.00 83.31 80 ALA A O 1
ATOM 635 N N . ARG A 1 81 ? 12.459 6.406 -20.467 1.00 80.12 81 ARG A N 1
ATOM 636 C CA . ARG A 1 81 ? 11.944 5.711 -21.653 1.00 80.12 81 ARG A CA 1
ATOM 637 C C . ARG A 1 81 ? 10.965 6.558 -22.466 1.00 80.12 81 ARG A C 1
ATOM 639 O O . ARG A 1 81 ? 10.944 6.428 -23.685 1.00 80.12 81 ARG A O 1
ATOM 646 N N . HIS A 1 82 ? 10.170 7.426 -21.841 1.00 76.94 82 HIS A N 1
ATOM 647 C CA . HIS A 1 82 ? 9.228 8.292 -22.554 1.00 76.94 82 HIS A CA 1
ATOM 648 C C . HIS A 1 82 ? 9.948 9.258 -23.502 1.00 76.94 82 HIS A C 1
ATOM 650 O O . HIS A 1 82 ? 9.564 9.364 -24.665 1.00 76.94 82 HIS A O 1
ATOM 656 N N . LEU A 1 83 ? 11.042 9.871 -23.036 1.00 66.75 83 LEU A N 1
ATOM 657 C CA . LEU A 1 83 ? 11.899 10.739 -23.852 1.00 66.75 83 LEU A CA 1
ATOM 658 C C . LEU A 1 83 ? 12.459 9.993 -25.072 1.00 66.75 83 LEU A C 1
ATOM 660 O O . LEU A 1 83 ? 12.445 10.522 -26.179 1.00 66.75 83 LEU A O 1
ATOM 664 N N . SER A 1 84 ? 12.839 8.722 -24.897 1.00 68.19 84 SER A N 1
ATOM 665 C CA . SER A 1 84 ? 13.331 7.891 -26.001 1.00 68.19 84 SER A CA 1
ATOM 666 C C . SER A 1 84 ? 12.245 7.475 -27.004 1.00 68.19 84 SER A C 1
ATOM 668 O O . SER A 1 84 ? 12.558 7.212 -28.160 1.00 68.19 84 SER A O 1
ATOM 670 N N . MET A 1 85 ? 10.962 7.428 -26.621 1.00 66.44 85 MET A N 1
ATOM 671 C CA . MET A 1 85 ? 9.879 6.940 -27.496 1.00 66.44 85 MET A CA 1
ATOM 672 C C . MET A 1 85 ? 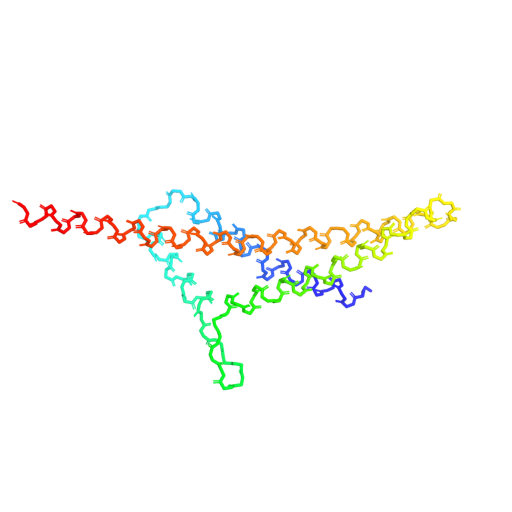9.574 7.884 -28.668 1.00 66.44 85 MET A C 1
ATOM 674 O O . MET A 1 85 ? 9.185 7.410 -29.737 1.00 66.44 85 MET A O 1
ATOM 678 N N . ALA A 1 86 ? 9.791 9.193 -28.498 1.00 68.00 86 ALA A N 1
ATOM 679 C CA . ALA A 1 86 ? 9.666 10.174 -29.580 1.00 68.00 86 ALA A CA 1
ATOM 680 C C . ALA A 1 86 ? 10.729 9.962 -30.677 1.00 68.00 86 ALA A C 1
ATOM 682 O O . ALA A 1 86 ? 10.450 10.132 -31.863 1.00 68.00 86 ALA A O 1
ATOM 683 N N . GLU A 1 87 ? 11.927 9.528 -30.285 1.00 69.88 87 GLU A N 1
ATOM 684 C CA . GLU A 1 87 ? 13.047 9.240 -31.187 1.00 69.88 87 GLU A CA 1
ATOM 685 C C . GLU A 1 87 ? 12.961 7.813 -31.768 1.00 69.88 87 GLU A C 1
ATOM 687 O O . GLU A 1 87 ? 13.257 7.581 -32.941 1.00 69.88 87 GLU A O 1
ATOM 692 N N . LEU A 1 88 ? 12.470 6.855 -30.975 1.00 64.94 88 LEU A N 1
ATOM 693 C CA . LEU A 1 88 ? 12.362 5.431 -31.315 1.00 64.94 88 LEU A CA 1
ATOM 694 C C . LEU A 1 88 ? 11.231 5.084 -32.282 1.00 64.94 88 LEU A C 1
ATOM 696 O O . LEU A 1 88 ? 11.265 4.004 -32.870 1.00 64.94 88 LEU A O 1
ATOM 700 N N . ALA A 1 89 ? 10.263 5.979 -32.507 1.00 65.25 89 ALA A N 1
ATOM 701 C CA . ALA A 1 89 ? 9.206 5.781 -33.504 1.00 65.25 89 ALA A CA 1
ATOM 702 C C . ALA A 1 89 ? 9.751 5.542 -34.929 1.00 65.25 89 ALA A C 1
ATOM 704 O O . ALA A 1 89 ? 9.039 5.009 -35.777 1.00 65.25 89 ALA A O 1
ATOM 705 N N . LYS A 1 90 ? 11.016 5.910 -35.181 1.00 70.81 90 LYS A N 1
ATOM 706 C CA . LYS A 1 90 ? 11.720 5.728 -36.459 1.00 70.81 90 LYS A CA 1
ATOM 707 C C . LYS A 1 90 ? 12.757 4.597 -36.443 1.00 70.81 90 LYS A C 1
ATOM 709 O O . LYS A 1 90 ? 13.392 4.348 -37.463 1.00 70.81 90 LYS A O 1
ATOM 714 N N . ALA A 1 91 ? 12.969 3.932 -35.307 1.00 68.50 91 ALA A N 1
ATOM 715 C CA . ALA A 1 91 ? 14.001 2.911 -35.168 1.00 68.50 91 ALA A CA 1
ATOM 716 C C . ALA A 1 91 ? 13.511 1.533 -35.658 1.00 68.50 91 ALA A C 1
ATOM 718 O O . ALA A 1 91 ? 12.361 1.168 -35.408 1.00 68.50 91 ALA A O 1
ATOM 719 N N . PRO A 1 92 ? 14.387 0.705 -36.258 1.00 72.31 92 PRO A N 1
ATOM 720 C CA . PRO A 1 92 ? 14.027 -0.636 -36.736 1.00 72.31 92 PRO A CA 1
ATOM 721 C C . PRO A 1 92 ? 13.571 -1.590 -35.615 1.00 72.31 92 PRO A C 1
ATOM 723 O O . PRO A 1 92 ? 12.915 -2.588 -35.886 1.00 72.31 92 PRO A O 1
ATOM 726 N N . ASN A 1 93 ? 13.860 -1.259 -34.350 1.00 77.75 93 ASN A N 1
ATOM 727 C CA . ASN A 1 93 ? 13.515 -2.057 -33.168 1.00 77.75 93 ASN A CA 1
ATOM 728 C C . ASN A 1 93 ? 12.385 -1.434 -32.321 1.00 77.75 93 ASN A C 1
ATOM 730 O O . ASN A 1 93 ? 12.280 -1.727 -31.126 1.00 77.75 93 ASN A O 1
ATOM 734 N N . ALA A 1 94 ? 11.557 -0.563 -32.911 1.00 75.31 94 ALA A N 1
ATOM 735 C CA . ALA A 1 94 ? 10.521 0.197 -32.205 1.00 75.31 94 ALA A CA 1
ATOM 736 C C . ALA A 1 94 ? 9.594 -0.681 -31.342 1.00 75.31 94 ALA A C 1
ATOM 738 O O . ALA A 1 94 ? 9.253 -0.302 -30.223 1.00 75.31 94 ALA A O 1
ATOM 739 N N . ASP A 1 95 ? 9.229 -1.879 -31.807 1.00 79.94 95 ASP A N 1
ATOM 740 C CA . ASP A 1 95 ? 8.336 -2.777 -31.064 1.00 79.94 95 ASP A CA 1
ATOM 741 C C . ASP A 1 95 ? 8.959 -3.328 -29.778 1.00 79.94 95 ASP A C 1
ATOM 743 O O . ASP A 1 95 ? 8.301 -3.382 -28.736 1.00 79.94 95 ASP A O 1
ATOM 747 N N . ALA A 1 96 ? 10.246 -3.677 -29.807 1.00 81.44 96 ALA A N 1
ATOM 748 C CA . ALA A 1 96 ? 10.942 -4.171 -28.624 1.00 81.44 96 ALA A CA 1
ATOM 749 C C . ALA A 1 96 ? 11.058 -3.083 -27.543 1.00 81.44 96 ALA A C 1
ATOM 751 O O . ALA A 1 96 ? 10.904 -3.369 -26.352 1.00 81.44 96 ALA A O 1
ATOM 752 N N . GLU A 1 97 ? 11.290 -1.832 -27.944 1.00 80.81 97 GLU A N 1
ATOM 753 C CA . GLU A 1 97 ? 11.341 -0.701 -27.016 1.00 80.81 97 GLU A CA 1
ATOM 754 C C . GLU A 1 97 ? 9.954 -0.296 -26.504 1.00 80.81 97 GLU A C 1
ATOM 756 O O . GLU A 1 97 ? 9.806 -0.063 -25.300 1.00 80.81 97 GLU A O 1
ATOM 761 N N . ARG A 1 98 ? 8.910 -0.343 -27.349 1.00 80.38 98 ARG A N 1
ATOM 762 C CA . ARG A 1 98 ? 7.510 -0.185 -26.913 1.00 80.38 98 ARG A CA 1
ATOM 763 C C . ARG A 1 98 ? 7.167 -1.161 -25.790 1.00 80.38 98 ARG A C 1
ATOM 765 O O . ARG A 1 98 ? 6.644 -0.754 -24.755 1.00 80.38 98 ARG A O 1
ATOM 772 N N . VAL A 1 99 ? 7.522 -2.441 -25.938 1.00 84.69 99 VAL A N 1
ATOM 773 C CA . VAL A 1 99 ? 7.291 -3.461 -24.899 1.00 84.69 99 VAL A CA 1
ATOM 774 C C . VAL A 1 99 ? 8.013 -3.118 -23.592 1.00 84.69 99 VAL A C 1
ATOM 776 O O . VAL A 1 99 ? 7.464 -3.331 -22.508 1.00 84.69 99 VAL A O 1
ATOM 779 N N . LYS A 1 100 ? 9.239 -2.587 -23.652 1.00 83.38 100 LYS A N 1
ATOM 780 C CA . LYS A 1 100 ? 9.969 -2.171 -22.446 1.00 83.38 100 LYS A CA 1
ATOM 781 C C . LYS A 1 100 ? 9.334 -0.944 -21.785 1.00 83.38 100 LYS A C 1
ATOM 783 O O . LYS A 1 100 ? 9.244 -0.917 -20.558 1.00 83.38 100 LYS A O 1
ATOM 788 N N . TYR A 1 101 ? 8.869 0.028 -22.571 1.00 83.56 101 TYR A N 1
ATOM 789 C CA . TYR A 1 101 ? 8.129 1.188 -22.074 1.00 83.56 101 TYR A CA 1
ATOM 790 C C . TYR A 1 101 ? 6.833 0.770 -21.370 1.00 83.56 101 TYR A C 1
ATOM 792 O O . TYR A 1 101 ? 6.644 1.116 -20.206 1.00 83.56 101 TYR A O 1
ATOM 800 N N . TYR A 1 102 ? 5.995 -0.054 -22.012 1.00 85.06 102 TYR A N 1
ATOM 801 C CA . TYR A 1 102 ? 4.759 -0.549 -21.398 1.00 85.06 102 TYR A CA 1
ATOM 802 C C . TYR A 1 102 ? 5.028 -1.308 -20.102 1.00 85.06 102 TYR A C 1
ATOM 804 O O . TYR A 1 102 ? 4.319 -1.119 -19.117 1.00 85.06 102 TYR A O 1
ATOM 812 N N . LYS A 1 103 ? 6.091 -2.121 -20.056 1.00 85.50 103 LYS A N 1
ATOM 813 C CA . LYS A 1 103 ? 6.500 -2.779 -18.811 1.00 85.50 103 LYS A CA 1
ATOM 814 C C . LYS A 1 103 ? 6.807 -1.763 -17.717 1.00 85.50 103 LYS A C 1
ATOM 816 O O . LYS A 1 103 ? 6.266 -1.918 -16.630 1.00 85.50 103 LYS A O 1
ATOM 821 N N . ALA A 1 104 ? 7.626 -0.744 -17.989 1.00 83.94 104 ALA A N 1
ATOM 822 C CA . ALA A 1 104 ? 7.952 0.303 -17.016 1.00 83.94 104 ALA A CA 1
ATOM 823 C C . ALA A 1 104 ? 6.702 1.068 -16.545 1.00 83.94 104 ALA A C 1
ATOM 825 O O . ALA A 1 104 ? 6.527 1.281 -15.347 1.00 83.94 104 ALA A O 1
ATOM 826 N N . GLN A 1 105 ? 5.792 1.389 -17.467 1.00 86.19 105 GLN A N 1
ATOM 827 C CA . GLN A 1 105 ? 4.523 2.045 -17.162 1.00 86.19 105 GLN A CA 1
ATOM 828 C C . GLN A 1 105 ? 3.634 1.185 -16.248 1.00 86.19 105 GLN A C 1
ATOM 830 O O . GLN A 1 105 ? 3.086 1.687 -15.270 1.00 86.19 105 GLN A O 1
ATOM 835 N N . VAL A 1 106 ? 3.535 -0.125 -16.503 1.00 85.75 106 VAL A N 1
ATOM 836 C CA . VAL A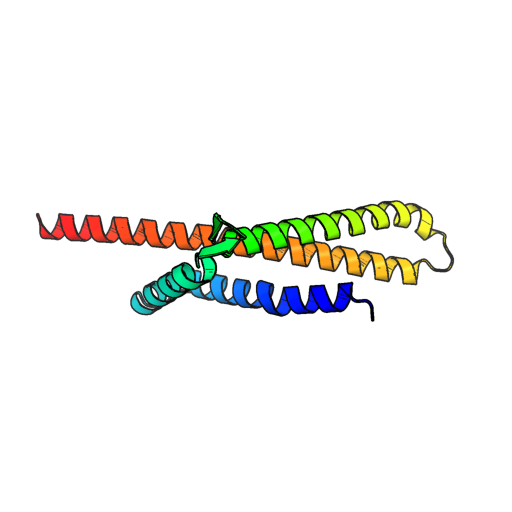 1 106 ? 2.818 -1.060 -15.620 1.00 85.75 106 VAL A CA 1
ATOM 837 C C . VAL A 1 106 ? 3.440 -1.083 -14.220 1.00 85.75 106 VAL A C 1
ATOM 839 O O . VAL A 1 106 ? 2.704 -1.027 -13.238 1.00 85.75 106 VAL A O 1
ATOM 842 N N . ARG A 1 107 ? 4.780 -1.100 -14.098 1.00 84.56 107 ARG A N 1
ATOM 843 C CA . ARG A 1 107 ? 5.445 -1.042 -12.777 1.00 84.56 107 ARG A CA 1
ATOM 844 C C . ARG A 1 107 ? 5.086 0.229 -12.021 1.00 84.56 107 ARG A C 1
ATOM 846 O O . ARG A 1 107 ? 4.783 0.163 -10.834 1.00 84.56 107 ARG A O 1
ATOM 853 N N . PHE A 1 108 ? 5.100 1.361 -12.721 1.00 86.88 108 PHE A N 1
ATOM 854 C CA . PHE A 1 108 ? 4.741 2.653 -12.155 1.00 86.88 108 PHE A CA 1
ATOM 855 C C . PHE A 1 108 ? 3.313 2.647 -11.604 1.00 86.88 108 PHE A C 1
ATOM 857 O O . PHE A 1 108 ? 3.115 2.990 -10.441 1.00 86.88 108 PHE A O 1
ATOM 864 N N . TRP A 1 109 ? 2.332 2.187 -12.385 1.00 87.00 109 TRP A N 1
ATOM 865 C CA . TRP A 1 109 ? 0.938 2.134 -11.934 1.00 87.00 109 TRP A CA 1
ATOM 866 C C . TRP A 1 109 ? 0.721 1.176 -10.764 1.00 87.00 109 TRP A C 1
ATOM 868 O O . TRP A 1 109 ? -0.023 1.507 -9.845 1.00 87.00 109 TRP A O 1
ATOM 878 N N . ILE A 1 110 ? 1.397 0.025 -10.757 1.00 85.69 110 ILE A N 1
ATOM 879 C CA . ILE A 1 110 ? 1.369 -0.908 -9.624 1.00 85.69 110 ILE A CA 1
ATOM 880 C C . ILE A 1 110 ? 1.921 -0.235 -8.364 1.00 85.69 110 ILE A C 1
ATOM 882 O O . ILE A 1 110 ? 1.276 -0.269 -7.317 1.00 85.69 110 ILE A O 1
ATOM 886 N N . ALA A 1 111 ? 3.088 0.406 -8.454 1.00 84.31 111 ALA A N 1
ATOM 887 C CA . ALA A 1 111 ? 3.711 1.081 -7.319 1.00 84.31 111 ALA A CA 1
ATOM 888 C C . ALA A 1 111 ? 2.831 2.223 -6.790 1.00 84.31 111 ALA A C 1
ATOM 890 O O . ALA A 1 111 ? 2.603 2.331 -5.585 1.00 84.31 111 ALA A O 1
ATOM 891 N N . LEU A 1 112 ? 2.276 3.028 -7.700 1.00 87.31 112 LEU A N 1
ATOM 892 C CA . LEU A 1 112 ? 1.382 4.133 -7.372 1.00 87.31 112 LEU A CA 1
ATOM 893 C C . LEU A 1 112 ? 0.109 3.622 -6.689 1.00 87.31 112 LEU A C 1
ATOM 895 O O . LEU A 1 112 ? -0.255 4.108 -5.621 1.00 87.31 112 LEU A O 1
ATOM 899 N N . GLY A 1 113 ? -0.533 2.606 -7.270 1.00 86.75 113 GLY A N 1
ATOM 900 C CA . GLY A 1 113 ? -1.725 1.977 -6.709 1.00 86.75 113 GLY A CA 1
ATOM 901 C C . GLY A 1 113 ? -1.472 1.412 -5.314 1.00 86.75 113 GLY A C 1
ATOM 902 O O . GLY A 1 113 ? -2.246 1.679 -4.401 1.00 86.75 113 GLY A O 1
ATOM 903 N N . THR A 1 114 ? -0.353 0.713 -5.116 1.00 85.31 114 THR A N 1
ATOM 904 C CA . THR A 1 114 ? 0.029 0.165 -3.802 1.00 85.31 114 THR A CA 1
ATOM 905 C C . THR A 1 114 ? 0.177 1.266 -2.762 1.00 85.31 114 THR A C 1
ATOM 907 O O . THR A 1 114 ? -0.400 1.176 -1.680 1.00 85.31 114 THR A O 1
ATOM 910 N N . PHE A 1 115 ? 0.895 2.339 -3.101 1.00 85.38 115 PHE A N 1
ATOM 911 C CA . PHE A 1 115 ? 1.084 3.479 -2.209 1.00 85.38 115 PHE A CA 1
ATOM 912 C C . PHE A 1 115 ? -0.258 4.094 -1.779 1.00 85.38 115 PHE A C 1
ATOM 914 O O . PHE A 1 115 ? -0.499 4.302 -0.588 1.00 85.38 115 PHE A O 1
ATOM 921 N N . PHE A 1 116 ? -1.177 4.305 -2.725 1.00 87.50 116 PHE A N 1
ATOM 922 C CA . PHE A 1 116 ? -2.513 4.815 -2.414 1.00 87.50 116 PHE A CA 1
ATOM 923 C C . PHE A 1 116 ? -3.362 3.840 -1.591 1.00 87.50 116 PHE A C 1
ATOM 925 O O . PHE A 1 116 ? -4.076 4.287 -0.694 1.00 87.50 116 PHE A O 1
ATOM 932 N N . LEU A 1 117 ? -3.276 2.530 -1.847 1.00 88.69 117 LEU A N 1
ATOM 933 C CA . LEU A 1 117 ? -4.004 1.518 -1.075 1.00 88.69 117 LEU A CA 1
ATOM 934 C C . LEU A 1 117 ? -3.623 1.570 0.407 1.00 88.69 117 LEU A C 1
ATOM 936 O O . LEU A 1 117 ? -4.506 1.605 1.262 1.00 88.69 117 LEU A O 1
ATOM 940 N N . TYR A 1 118 ? -2.328 1.637 0.722 1.00 84.69 118 TYR A N 1
ATOM 941 C CA . TYR A 1 118 ? -1.880 1.716 2.113 1.00 84.69 118 TYR A CA 1
ATOM 942 C C . TYR A 1 118 ? -2.319 3.013 2.794 1.00 84.69 118 TYR A C 1
ATOM 944 O O . TYR A 1 118 ? -2.776 2.966 3.934 1.00 84.69 118 TYR A O 1
ATOM 952 N N . ILE A 1 119 ? -2.278 4.153 2.096 1.00 87.06 119 ILE A N 1
ATOM 953 C CA . ILE A 1 119 ? -2.824 5.415 2.621 1.00 87.06 119 ILE A CA 1
ATOM 954 C C . ILE A 1 119 ? -4.328 5.289 2.905 1.00 87.06 119 ILE A C 1
ATOM 956 O O . ILE A 1 119 ? -4.800 5.735 3.956 1.00 87.06 119 ILE A O 1
ATOM 960 N N . ALA A 1 120 ? -5.086 4.683 1.988 1.00 87.38 120 ALA A N 1
ATOM 961 C CA . ALA A 1 120 ? -6.528 4.506 2.127 1.00 87.38 120 ALA A CA 1
ATOM 962 C C . ALA A 1 120 ? -6.884 3.616 3.327 1.00 87.38 120 ALA A C 1
ATOM 964 O O . ALA A 1 120 ? -7.744 3.992 4.124 1.00 87.38 120 ALA A O 1
ATOM 965 N N . ILE A 1 121 ? -6.182 2.491 3.505 1.00 87.12 121 ILE A N 1
ATOM 966 C CA . ILE A 1 121 ? -6.355 1.585 4.653 1.00 87.12 121 ILE A CA 1
ATOM 967 C C . ILE A 1 121 ? -6.198 2.354 5.967 1.00 87.12 121 ILE A C 1
ATOM 969 O O . ILE A 1 121 ? -7.063 2.271 6.839 1.00 87.12 121 ILE A O 1
ATOM 973 N N . THR A 1 122 ? -5.145 3.162 6.100 1.00 83.56 122 THR A N 1
ATOM 974 C CA . THR A 1 122 ? -4.893 3.938 7.322 1.00 83.56 122 THR A CA 1
ATOM 975 C C . THR A 1 122 ? -5.966 4.983 7.576 1.00 83.56 122 THR A C 1
ATOM 977 O O . THR A 1 122 ? -6.399 5.164 8.713 1.00 83.56 122 THR A O 1
ATOM 980 N N . ARG A 1 123 ? -6.420 5.674 6.525 1.00 86.50 123 ARG A N 1
ATOM 981 C CA . ARG A 1 123 ? -7.487 6.673 6.640 1.00 86.50 123 ARG A CA 1
ATOM 982 C C . ARG A 1 123 ? -8.804 6.039 7.074 1.00 86.50 123 ARG A C 1
ATOM 984 O O . ARG A 1 123 ? -9.444 6.567 7.977 1.00 86.50 123 ARG A O 1
ATOM 991 N N . ILE A 1 124 ? -9.186 4.913 6.479 1.00 85.69 124 ILE A N 1
ATOM 992 C CA . ILE A 1 124 ? -10.429 4.212 6.822 1.00 85.69 124 ILE A CA 1
ATOM 993 C C . ILE A 1 124 ? -10.359 3.661 8.247 1.00 85.69 124 ILE A C 1
ATOM 995 O O . ILE A 1 124 ? -11.292 3.859 9.020 1.00 85.69 124 ILE A O 1
ATOM 999 N N . GLN A 1 125 ? -9.236 3.053 8.632 1.00 83.62 125 GLN A N 1
ATOM 1000 C CA . GLN A 1 125 ? -9.027 2.562 9.995 1.00 83.62 125 GLN A CA 1
ATOM 1001 C C . GLN A 1 125 ? -9.120 3.695 11.031 1.00 83.62 125 GLN A C 1
ATOM 1003 O O . GLN A 1 125 ? -9.782 3.561 12.062 1.00 83.62 125 GLN A O 1
ATOM 1008 N N . TYR A 1 126 ? -8.520 4.852 10.739 1.00 84.62 126 TYR A N 1
ATOM 1009 C CA . TYR A 1 126 ? -8.645 6.041 11.581 1.00 84.62 126 TYR A CA 1
ATOM 1010 C C . TYR A 1 126 ? -10.100 6.529 11.698 1.00 84.62 126 TYR A C 1
ATOM 1012 O O . TYR A 1 126 ? -10.551 6.903 12.779 1.00 84.62 126 TYR A O 1
ATOM 1020 N N . LEU A 1 127 ? -10.863 6.508 10.604 1.00 86.12 127 LEU A N 1
ATOM 1021 C CA . LEU A 1 127 ? -12.274 6.894 10.638 1.00 86.12 127 LEU A CA 1
ATOM 1022 C C . LEU A 1 127 ? -13.110 5.910 11.464 1.00 86.12 127 LEU A C 1
ATOM 1024 O O . LEU A 1 127 ? -13.904 6.356 12.287 1.00 86.12 127 LEU A O 1
ATOM 1028 N N . HIS A 1 128 ? -12.902 4.600 11.307 1.00 83.31 128 HIS A N 1
ATOM 1029 C CA . HIS A 1 128 ? -13.604 3.589 12.101 1.00 83.31 128 HIS A CA 1
ATOM 1030 C C . HIS A 1 128 ? -13.350 3.752 13.599 1.00 83.31 128 HIS A C 1
ATOM 1032 O O . HIS A 1 128 ? -14.301 3.826 14.371 1.00 83.31 128 HIS A O 1
ATOM 1038 N N . THR A 1 129 ? -12.087 3.890 14.006 1.00 82.44 129 THR A N 1
ATOM 1039 C CA . THR A 1 129 ? -11.737 4.076 15.424 1.00 82.44 129 THR A CA 1
ATOM 1040 C C . THR A 1 129 ? -12.367 5.338 16.014 1.00 82.44 129 THR A C 1
ATOM 1042 O O . THR A 1 129 ? -12.859 5.316 17.143 1.00 82.44 129 THR A O 1
ATOM 1045 N N . LYS A 1 130 ? -12.421 6.434 15.246 1.00 86.56 130 LYS A N 1
ATOM 1046 C CA . LYS A 1 130 ? -13.060 7.681 15.681 1.00 86.56 130 LYS A CA 1
ATOM 1047 C C . LYS A 1 130 ? -14.581 7.556 15.796 1.00 86.56 130 LYS A C 1
ATOM 1049 O O . LYS A 1 130 ? -15.151 8.057 16.761 1.00 86.56 130 LYS A O 1
ATOM 1054 N N . VAL A 1 131 ? -15.235 6.900 14.836 1.00 85.50 131 VAL A N 1
ATOM 1055 C CA . VAL A 1 131 ? -16.688 6.661 14.868 1.00 85.50 131 VAL A CA 1
ATOM 1056 C C . VAL A 1 131 ? -17.061 5.767 16.049 1.00 85.50 131 VAL A C 1
ATOM 1058 O O . VAL A 1 131 ? -17.975 6.110 16.793 1.00 85.50 131 VAL A O 1
ATOM 1061 N N . ASP A 1 132 ? -16.318 4.685 16.285 1.00 83.44 132 ASP A N 1
ATOM 1062 C CA . ASP A 1 132 ? -16.561 3.782 17.414 1.00 83.44 132 ASP A CA 1
ATOM 1063 C C . ASP A 1 132 ? -16.416 4.503 18.766 1.00 83.44 132 ASP A C 1
ATOM 1065 O O . ASP A 1 132 ? -17.211 4.281 19.681 1.00 83.44 132 ASP A O 1
ATOM 1069 N N . ALA A 1 133 ? -15.437 5.406 18.892 1.00 86.56 133 ALA A N 1
ATOM 1070 C CA . ALA A 1 133 ? -15.253 6.215 20.096 1.00 86.56 133 ALA A CA 1
ATOM 1071 C C . ALA A 1 133 ? -16.423 7.185 20.338 1.00 86.56 133 ALA A C 1
ATOM 1073 O O . ALA A 1 133 ? -16.877 7.325 21.474 1.00 86.56 133 ALA A O 1
ATOM 1074 N N . LEU A 1 134 ? -16.929 7.827 19.280 1.00 89.88 134 LEU A N 1
ATOM 1075 C CA . LEU A 1 134 ? -18.090 8.718 19.365 1.00 89.88 134 LEU A CA 1
ATOM 1076 C C . LEU A 1 134 ? -19.368 7.955 19.721 1.00 89.88 134 LEU A C 1
ATOM 1078 O O . LEU A 1 134 ? -20.137 8.416 20.560 1.00 89.88 134 LEU A O 1
ATOM 1082 N N . GLN A 1 135 ? -19.572 6.778 19.124 1.00 88.06 135 GLN A N 1
ATOM 1083 C CA . GLN A 1 135 ? -20.715 5.921 19.423 1.00 88.06 135 GLN A CA 1
ATOM 1084 C C . GLN A 1 135 ? -20.717 5.523 20.903 1.00 88.06 135 GLN A C 1
ATOM 1086 O O . GLN A 1 135 ? -21.727 5.676 21.579 1.00 88.06 135 GLN A O 1
ATOM 1091 N N . LYS A 1 136 ? -19.558 5.097 21.422 1.00 87.50 136 LYS A N 1
ATOM 1092 C CA . LYS A 1 136 ? -19.406 4.740 22.834 1.00 87.50 136 LYS A CA 1
ATOM 1093 C C . LYS A 1 136 ? -19.720 5.917 23.761 1.00 87.50 136 LYS A C 1
ATOM 1095 O O . LYS A 1 136 ? -20.458 5.746 24.719 1.00 87.50 136 LYS A O 1
ATOM 1100 N N . ALA A 1 137 ? -19.197 7.108 23.464 1.00 90.06 137 ALA A N 1
ATOM 1101 C CA . ALA A 1 137 ? -19.468 8.296 24.271 1.00 90.06 137 ALA A CA 1
ATOM 1102 C C . ALA A 1 137 ? -20.965 8.653 24.302 1.00 90.06 137 ALA A C 1
ATOM 1104 O O . ALA A 1 137 ? -21.476 9.076 25.335 1.00 90.06 137 ALA A O 1
ATOM 1105 N N . ASN A 1 138 ? -21.672 8.465 23.184 1.00 92.50 138 ASN A N 1
ATOM 1106 C CA . ASN A 1 138 ? -23.115 8.678 23.113 1.00 92.50 138 ASN A CA 1
ATOM 1107 C C . ASN A 1 138 ? -23.900 7.639 23.929 1.00 92.50 138 ASN A C 1
ATOM 1109 O O . ASN A 1 138 ? -24.849 7.999 24.619 1.00 92.50 138 ASN A O 1
ATOM 1113 N N . ASP A 1 139 ? -23.493 6.370 23.875 1.00 91.69 139 ASP A N 1
ATOM 1114 C CA . ASP A 1 139 ? -24.113 5.299 24.661 1.00 91.69 139 ASP A CA 1
ATOM 1115 C C . ASP A 1 139 ? -23.896 5.525 26.174 1.00 91.69 139 ASP A C 1
ATOM 1117 O O . ASP A 1 139 ? -24.829 5.369 26.961 1.00 91.69 139 ASP A O 1
ATOM 1121 N N . ASP A 1 140 ? -22.697 5.969 26.576 1.00 92.31 140 ASP A N 1
ATOM 1122 C CA . ASP A 1 140 ? -22.363 6.304 27.968 1.00 92.31 140 ASP A CA 1
ATOM 1123 C C . ASP A 1 140 ? -23.185 7.510 28.475 1.00 92.31 140 ASP A C 1
ATOM 1125 O O . ASP A 1 140 ? -23.663 7.506 29.609 1.00 92.31 140 ASP A O 1
ATOM 1129 N N . LEU A 1 141 ? -23.397 8.528 27.628 1.00 93.12 141 LEU A N 1
ATOM 1130 C CA . LEU A 1 141 ? -24.267 9.673 27.932 1.00 93.12 141 LEU A CA 1
ATOM 1131 C C . LEU A 1 141 ? -25.733 9.254 28.080 1.00 93.12 141 LEU A C 1
ATOM 1133 O O . LEU A 1 141 ? -26.399 9.703 29.007 1.00 93.12 141 LEU A O 1
ATOM 1137 N N . ALA A 1 142 ? -26.228 8.390 27.191 1.00 92.00 142 ALA A N 1
ATOM 1138 C CA . ALA A 1 142 ? -27.597 7.887 27.249 1.00 92.00 142 ALA A CA 1
ATOM 1139 C C . ALA A 1 142 ? -27.851 7.010 28.485 1.00 92.00 142 ALA A C 1
ATOM 1141 O O . ALA A 1 142 ? -28.966 6.988 28.987 1.00 92.00 142 ALA A O 1
ATOM 1142 N N . ALA A 1 143 ? -26.834 6.301 28.983 1.00 91.19 143 ALA A N 1
ATOM 1143 C CA . ALA A 1 143 ? -26.927 5.516 30.214 1.00 91.19 143 ALA A CA 1
ATOM 1144 C C . ALA A 1 143 ? -26.865 6.370 31.496 1.00 91.19 143 ALA A C 1
ATOM 1146 O O . ALA A 1 143 ? -27.245 5.892 32.564 1.00 91.19 143 ALA A O 1
ATOM 1147 N N . ALA A 1 144 ? -26.352 7.601 31.404 1.00 87.69 144 ALA A N 1
ATOM 1148 C CA . ALA A 1 144 ? -26.234 8.538 32.521 1.00 87.69 144 ALA A CA 1
ATOM 1149 C C . ALA A 1 144 ? -27.422 9.515 32.644 1.00 87.69 144 ALA A C 1
ATOM 1151 O O . ALA A 1 144 ? -27.499 10.230 33.645 1.00 87.69 144 ALA A O 1
ATOM 1152 N N . ALA A 1 145 ? -28.299 9.566 31.635 1.00 78.69 145 ALA A N 1
ATOM 1153 C CA . ALA A 1 145 ? -29.516 10.380 31.585 1.00 78.69 145 ALA A CA 1
ATOM 1154 C C . ALA A 1 145 ? -30.742 9.588 32.062 1.00 78.69 145 ALA A C 1
ATOM 1156 O O . ALA A 1 145 ? -31.607 10.212 32.717 1.00 78.69 145 ALA A O 1
#

Foldseek 3Di:
DDPVVVVLVVCCVVQVVVLVVLLVQLPDPDDPVSNVVSLVCCCCQQQPFDDDDPDTDGNVVVNLVVLVVQLVVLVVQLVVLVVCLVVLVPPPCNVVSVVSNVVSVVSNVSSVSSNVSSVSSVVSSVVVVVVVVVVVVVVVVVVVD

Sequence (145 aa):
RGAMGSFLALYVEVFVWPAIILLTLLTVGLPRFAKRALGWVIDKVLFLPVHVGSFKVPLFWLVNLLSAVVLFVSYTEMNARHLSMAELAKAPNADAERVKYYKAQVRFWIALGTFFLYIAITRIQYLHTKVDALQKANDDLAAAA